Protein AF-0000000075580664 (afdb_homodimer)

Nearest PDB structures (foldseek):
  7vp2-assembly1_B  TM=6.847E-01  e=3.426E-01  Arabidopsis thaliana
  5zkt-assembly1_A  TM=6.941E-01  e=4.932E-01  Oryza sativa Japonica Group
  7vp4-assembly1_B  TM=7.147E-01  e=6.138E-01  Arabidopsis thaliana
  2dam-assembly1_A  TM=5.595E-01  e=7.867E+00  Homo sapiens
  7vp2-assembly1_B  TM=6.854E-01  e=3.426E-01  Arabidopsis thaliana

Secondary structure (DSSP, 8-state):
--EEEEEEE-HHHHHHHHHHHHHHT-SSHHHHHHHHHHHHHHHHHHHHHHHHHHHHHHHHHHHHHHHHHHHHHHHHHHHHHH-/--EEEEEEE-HHHHHHHHHHHHHHT-SSHHHHHHHHHHHHHHHHHHHHHHHHHHHHHHHHHHHHHHHHHHHHHHHHHHHHHH-

Foldseek 3Di:
DDDDDDDDDDPVRVVVLVVLCVVQVPDDSVVSVVVCVVCVVVVVVVVVVVVVVVVVVVVVVVVVVVVVVVVVVVVVVVVVVVD/DDDDDDDDDDPVRVVVLVVLCVVQVPDDSVVSVVVCVVCVVVVVVVVVVVVVVVVVVVVVVVVVVVVVVVVVVVVVVVVVVVD

Sequence (166 aa):
MKKEFTLRLDDAACAELENLKKLSGEKTDAKAIRFAIQNYATLNDRYIETQRQIRTWKDKYAALNKAVDDYLSSFEALKKATDMKKEFTLRLDDAACAELENLKKLSGEKTDAKAIRFAIQNYATLNDRYIETQRQIRTWKDKYAALNKAVDDYLSSFEALKKATD

pLDDT: mean 95.37, std 4.9, range [64.88, 98.81]

Structure (mmCIF, N/CA/C/O backbone):
data_AF-0000000075580664-model_v1
#
loop_
_entity.id
_entity.type
_entity.pdbx_description
1 polymer 'DNA-binding protein'
#
loop_
_atom_site.group_PDB
_atom_site.id
_atom_site.type_symbol
_atom_site.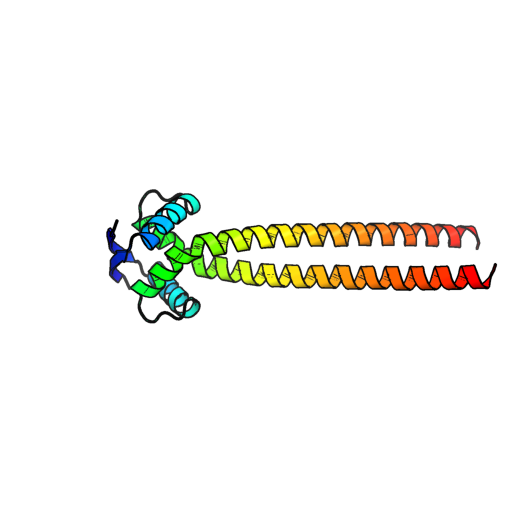label_atom_id
_atom_site.label_alt_id
_atom_site.label_comp_id
_atom_site.label_asym_id
_atom_site.label_entity_id
_atom_site.label_seq_id
_atom_site.pdbx_PDB_ins_code
_atom_site.Cartn_x
_atom_site.Cartn_y
_atom_site.Cartn_z
_atom_site.occupancy
_atom_site.B_iso_or_equiv
_atom_site.auth_seq_id
_atom_site.auth_comp_id
_atom_site.auth_asym_id
_atom_site.auth_atom_id
_atom_site.pdbx_PDB_model_num
ATOM 1 N N . MET A 1 1 ? 5.281 18.75 25.438 1 65.44 1 MET A N 1
ATOM 2 C CA . MET A 1 1 ? 5.477 20.125 24.969 1 65.44 1 MET A CA 1
ATOM 3 C C . MET A 1 1 ? 4.359 20.531 24.016 1 65.44 1 MET A C 1
ATOM 5 O O . MET A 1 1 ? 4.004 19.781 23.109 1 65.44 1 MET A O 1
ATOM 9 N N . LYS A 1 2 ? 3.557 21.484 24.438 1 82.25 2 LYS A N 1
ATOM 10 C CA . LYS A 1 2 ? 2.504 22.078 23.609 1 82.25 2 LYS A CA 1
ATOM 11 C C . LYS A 1 2 ? 3.064 23.156 22.703 1 82.25 2 LYS A C 1
ATOM 13 O O . LYS A 1 2 ? 3.926 23.938 23.125 1 82.25 2 LYS A O 1
ATOM 18 N N . LYS A 1 3 ? 2.889 23 21.359 1 88.5 3 LYS A N 1
ATOM 19 C CA . LYS A 1 3 ? 3.396 23.953 20.359 1 88.5 3 LYS A CA 1
ATOM 20 C C . LYS A 1 3 ? 2.252 24.672 19.656 1 88.5 3 LYS A C 1
ATOM 22 O O . LYS A 1 3 ? 1.204 24.094 19.391 1 88.5 3 LYS A O 1
ATOM 27 N N . GLU A 1 4 ? 2.455 26.016 19.453 1 88.88 4 GLU A N 1
ATOM 28 C CA . GLU A 1 4 ? 1.532 26.844 18.672 1 88.88 4 GLU A CA 1
ATOM 29 C C . GLU A 1 4 ? 2.254 27.562 17.531 1 88.88 4 GLU A C 1
ATOM 31 O O . GLU A 1 4 ? 3.332 28.125 17.734 1 88.88 4 GLU A O 1
ATOM 36 N N . PHE A 1 5 ? 1.736 27.391 16.328 1 84.62 5 PHE A N 1
ATOM 37 C CA . PHE A 1 5 ? 2.393 28.125 15.266 1 84.62 5 PHE A CA 1
ATOM 38 C C . PHE A 1 5 ? 1.407 28.453 14.141 1 84.62 5 PHE A C 1
ATOM 40 O O . PHE A 1 5 ? 0.356 27.812 14.039 1 84.62 5 PHE A O 1
ATOM 47 N N . THR A 1 6 ? 1.778 29.5 13.453 1 87.94 6 THR A N 1
ATOM 48 C CA . THR A 1 6 ? 0.944 30 12.367 1 87.94 6 THR A CA 1
ATOM 49 C C . THR A 1 6 ? 1.336 29.344 11.047 1 87.94 6 THR A C 1
ATOM 51 O O . THR A 1 6 ? 2.52 29.297 10.703 1 87.94 6 THR A O 1
ATOM 54 N N . LEU A 1 7 ? 0.285 28.859 10.359 1 91.81 7 LEU A N 1
ATOM 55 C CA . LEU A 1 7 ? 0.469 28.219 9.062 1 91.81 7 LEU A CA 1
ATOM 56 C C . LEU A 1 7 ? -0.178 29.047 7.949 1 91.81 7 LEU A C 1
ATOM 58 O O . LEU A 1 7 ? -1.289 29.562 8.117 1 91.81 7 LEU A O 1
ATOM 62 N N . ARG A 1 8 ? 0.607 29.266 6.859 1 91.44 8 ARG A N 1
ATOM 63 C CA . ARG A 1 8 ? 0.095 29.906 5.656 1 91.44 8 ARG A CA 1
ATOM 64 C C . ARG A 1 8 ? -0.014 28.922 4.5 1 91.44 8 ARG A C 1
ATOM 66 O O . ARG A 1 8 ? 0.958 28.25 4.164 1 91.44 8 ARG A O 1
ATOM 73 N N . LEU A 1 9 ? -1.167 28.844 3.953 1 94.19 9 LEU A N 1
ATOM 74 C CA . LEU A 1 9 ? -1.435 27.906 2.869 1 94.19 9 LEU A CA 1
ATOM 75 C C . LEU A 1 9 ? -1.78 28.656 1.582 1 94.19 9 LEU A C 1
ATOM 77 O O . LEU A 1 9 ? -2.549 29.625 1.604 1 94.19 9 LEU A O 1
ATOM 81 N N . ASP A 1 10 ? -1.127 28.203 0.521 1 92.94 10 ASP A N 1
ATOM 82 C CA . ASP A 1 10 ? -1.502 28.75 -0.784 1 92.94 10 ASP A CA 1
ATOM 83 C C . ASP A 1 10 ? -2.705 28 -1.359 1 92.94 10 ASP A C 1
ATOM 85 O O . ASP A 1 10 ? -3.27 27.125 -0.704 1 92.94 10 ASP A O 1
ATOM 89 N N . ASP A 1 11 ? -3.119 28.422 -2.498 1 93.12 11 ASP A N 1
ATOM 90 C CA . ASP A 1 11 ? -4.336 27.891 -3.105 1 93.12 11 ASP A CA 1
ATOM 91 C C . ASP A 1 11 ? -4.238 26.375 -3.297 1 93.12 11 ASP A C 1
ATOM 93 O O . ASP A 1 11 ? -5.203 25.656 -3.045 1 93.12 11 ASP A O 1
ATOM 97 N N . ALA A 1 12 ? -3.141 25.969 -3.775 1 91.81 12 ALA A N 1
ATOM 98 C CA . ALA A 1 12 ? -2.949 24.547 -4.031 1 91.81 12 ALA A CA 1
ATOM 99 C C . ALA A 1 12 ? -3.039 23.75 -2.736 1 91.81 12 ALA A C 1
ATOM 101 O O . ALA A 1 12 ? -3.705 22.703 -2.689 1 91.81 12 ALA A O 1
ATOM 102 N N . ALA A 1 13 ? -2.402 24.219 -1.732 1 94.62 13 ALA A N 1
ATOM 103 C CA . ALA A 1 13 ? -2.438 23.547 -0.438 1 94.62 13 ALA A CA 1
ATOM 104 C C . ALA A 1 13 ? -3.844 23.562 0.152 1 94.62 13 ALA A C 1
ATOM 106 O O . ALA A 1 13 ? -4.266 22.594 0.8 1 94.62 13 ALA A O 1
ATOM 107 N N . CYS A 1 14 ? -4.539 24.609 -0.084 1 95.19 14 CYS A N 1
ATOM 108 C CA . CYS A 1 14 ? -5.91 24.703 0.406 1 95.19 14 CYS A CA 1
ATOM 109 C C . CYS A 1 14 ? -6.805 23.672 -0.26 1 95.19 14 CYS A C 1
ATOM 111 O O . CYS A 1 14 ? -7.668 23.078 0.393 1 95.19 14 CYS A O 1
ATOM 113 N N . ALA A 1 15 ? -6.605 23.578 -1.481 1 95.62 15 ALA A N 1
ATOM 114 C CA . ALA A 1 15 ? -7.371 22.562 -2.195 1 95.62 15 ALA A CA 1
ATOM 115 C C . ALA A 1 15 ? -7.09 21.172 -1.634 1 95.62 15 ALA A C 1
ATOM 117 O O . ALA A 1 15 ? -8.008 20.375 -1.438 1 95.62 15 ALA A O 1
ATOM 118 N N . GLU A 1 16 ? -5.871 20.844 -1.342 1 96.81 16 GLU A N 1
ATOM 119 C CA . GLU A 1 16 ? -5.484 19.547 -0.772 1 96.81 16 GLU A CA 1
ATOM 120 C C . GLU A 1 16 ? -6.047 19.375 0.636 1 96.81 16 GLU A C 1
A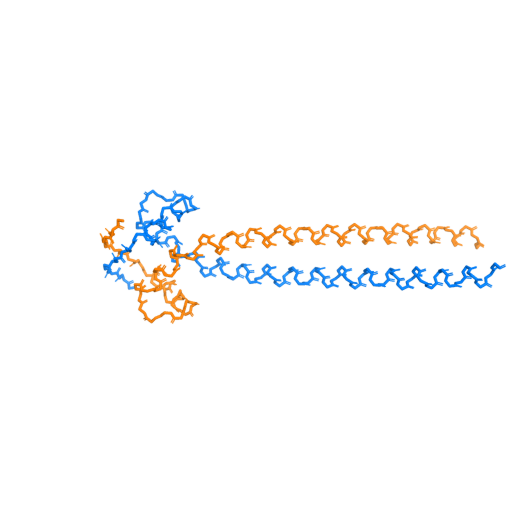TOM 122 O O . GLU A 1 16 ? -6.379 18.266 1.044 1 96.81 16 GLU A O 1
ATOM 127 N N . LEU A 1 17 ? -6.113 20.484 1.322 1 96.81 17 LEU A N 1
ATOM 128 C CA . LEU A 1 17 ? -6.68 20.438 2.668 1 96.81 17 LEU A CA 1
ATOM 129 C C . LEU A 1 17 ? -8.156 20.062 2.629 1 96.81 17 LEU A C 1
ATOM 131 O O . LEU A 1 17 ? -8.633 19.344 3.51 1 96.81 17 LEU A O 1
ATOM 135 N N . GLU A 1 18 ? -8.852 20.5 1.646 1 96.44 18 GLU A N 1
ATOM 136 C CA . GLU A 1 18 ? -10.242 20.094 1.485 1 96.44 18 GLU A CA 1
ATOM 137 C C . GLU A 1 18 ? -10.359 18.594 1.229 1 96.44 18 GLU A C 1
ATOM 139 O O . GLU A 1 18 ? -11.25 17.922 1.761 1 96.44 18 GLU A O 1
ATOM 144 N N . ASN A 1 19 ? -9.445 18.094 0.488 1 96.62 19 ASN A N 1
ATOM 145 C CA . ASN A 1 19 ? -9.398 16.656 0.272 1 96.62 19 ASN A CA 1
ATOM 146 C C . ASN A 1 19 ? -9.078 15.906 1.563 1 96.62 19 ASN A C 1
ATOM 148 O O . ASN A 1 19 ? -9.656 14.852 1.831 1 96.62 19 ASN A O 1
ATOM 152 N N . LEU A 1 20 ? -8.156 16.406 2.277 1 97.56 20 LEU A N 1
ATOM 153 C CA . LEU A 1 20 ? -7.77 15.82 3.551 1 97.56 20 LEU A CA 1
ATOM 154 C C . LEU A 1 20 ? -8.953 15.766 4.512 1 97.56 20 LEU A C 1
ATOM 156 O O . LEU A 1 20 ? -9.125 14.789 5.242 1 97.56 20 LEU A O 1
ATOM 160 N N . LYS A 1 21 ? -9.742 16.812 4.488 1 97.44 21 LYS A N 1
ATOM 161 C CA . LYS A 1 21 ? -10.938 16.828 5.328 1 97.44 21 LYS A CA 1
ATOM 162 C C . LYS A 1 21 ? -11.898 15.703 4.941 1 97.44 21 LYS A C 1
ATOM 164 O O . LYS A 1 21 ? -12.438 15.008 5.805 1 97.44 21 LYS A O 1
ATOM 169 N N . LYS A 1 22 ? -12.086 15.508 3.73 1 96.94 22 LYS A N 1
ATOM 170 C CA . LYS A 1 22 ? -12.953 14.43 3.246 1 96.94 22 LYS A CA 1
ATOM 171 C C . LYS A 1 22 ? -12.422 13.062 3.668 1 96.94 22 LYS A C 1
ATOM 173 O O . LYS A 1 22 ? -13.18 12.219 4.137 1 96.94 22 LYS A O 1
ATOM 178 N N . LEU A 1 23 ? -11.117 12.898 3.574 1 96.44 23 LEU A N 1
ATOM 179 C CA . LEU A 1 23 ? -10.477 11.617 3.859 1 96.44 23 LEU A CA 1
ATOM 180 C C . LEU A 1 23 ? -10.5 11.328 5.355 1 96.44 23 LEU A C 1
ATOM 182 O O . LEU A 1 23 ? -10.688 10.172 5.762 1 96.44 23 LEU A O 1
ATOM 186 N N . SER A 1 24 ? -10.258 12.344 6.062 1 97.19 24 SER A N 1
ATOM 187 C CA . SER A 1 24 ? -10.141 12.164 7.504 1 97.19 24 SER A CA 1
ATOM 188 C C . SER A 1 24 ? -11.508 12.164 8.18 1 97.19 24 SER A C 1
ATOM 190 O O . SER A 1 24 ? -11.648 11.734 9.32 1 97.19 24 SER A O 1
ATOM 192 N N . GLY A 1 25 ? -12.555 12.789 7.543 1 97.38 25 GLY A N 1
ATOM 193 C CA . GLY A 1 25 ? -13.867 12.953 8.133 1 97.38 25 GLY A CA 1
ATOM 194 C C . GLY A 1 25 ? -13.953 14.117 9.102 1 97.38 25 GLY A C 1
ATOM 195 O O . GLY A 1 25 ? -14.938 14.266 9.82 1 97.38 25 GLY A O 1
ATOM 196 N N . GLU A 1 26 ? -12.898 14.883 9.156 1 97.12 26 GLU A N 1
ATOM 197 C CA . GLU A 1 26 ? -12.852 16.031 10.062 1 97.12 26 GLU A CA 1
ATOM 198 C C . GLU A 1 26 ? -13.562 17.234 9.461 1 97.12 26 GLU A C 1
ATOM 200 O O . GLU A 1 26 ? -13.453 17.5 8.258 1 97.12 26 GLU A O 1
ATOM 205 N N . LYS A 1 27 ? -14.094 18.062 10.289 1 95.56 27 LYS A N 1
ATOM 206 C CA . LYS A 1 27 ? -14.914 19.188 9.844 1 95.56 27 LYS A CA 1
ATOM 207 C C . LYS A 1 27 ? -14.094 20.469 9.789 1 95.56 27 LYS A C 1
ATOM 209 O O . LYS A 1 27 ? -14.422 21.391 9.039 1 95.56 27 LYS A O 1
ATOM 214 N N . THR A 1 28 ? -13.07 20.547 10.648 1 94.62 28 THR A N 1
ATOM 215 C CA . THR A 1 28 ? -12.281 21.766 10.68 1 94.62 28 THR A CA 1
ATOM 216 C C . THR A 1 28 ? -10.898 21.531 10.086 1 94.62 28 THR A C 1
ATOM 218 O O . THR A 1 28 ? -10.391 20.406 10.094 1 94.62 28 THR A O 1
ATOM 221 N N . ASP A 1 29 ? -10.312 22.594 9.625 1 93.62 29 ASP A N 1
ATOM 222 C CA . ASP A 1 29 ? -8.977 22.531 9.055 1 93.62 29 ASP A CA 1
ATOM 223 C C . ASP A 1 29 ? -7.961 22.031 10.07 1 93.62 29 ASP A C 1
ATOM 225 O O . ASP A 1 29 ? -7.148 21.156 9.773 1 93.62 29 ASP A O 1
ATOM 229 N N . ALA A 1 30 ? -8.016 22.578 11.242 1 93.12 30 ALA A N 1
ATOM 230 C CA . ALA A 1 30 ? -7.066 22.234 12.297 1 93.12 30 ALA A CA 1
ATOM 231 C C . ALA A 1 30 ? -7.129 20.75 12.617 1 93.12 30 ALA A C 1
ATOM 233 O O . ALA A 1 30 ? -6.094 20.094 12.766 1 93.12 30 ALA A O 1
ATOM 234 N N . LYS A 1 31 ? -8.312 20.234 12.695 1 94.94 31 LYS A N 1
ATOM 235 C CA . LYS A 1 31 ? -8.469 18.812 13.008 1 94.94 31 LYS A CA 1
ATOM 236 C C . LYS A 1 31 ? -7.977 17.938 11.859 1 94.94 31 LYS A C 1
ATOM 238 O O . LYS A 1 31 ? -7.383 16.891 12.086 1 94.94 31 LYS A O 1
ATOM 243 N N . ALA A 1 32 ? -8.234 18.344 10.648 1 96.38 32 ALA A N 1
ATOM 244 C CA . ALA A 1 32 ? -7.766 17.609 9.477 1 96.38 32 ALA A CA 1
ATOM 245 C C . ALA A 1 32 ? -6.242 17.578 9.414 1 96.38 32 ALA A C 1
ATOM 247 O O . ALA A 1 32 ? -5.641 16.547 9.117 1 96.38 32 ALA A O 1
ATOM 248 N N . ILE A 1 33 ? -5.652 18.703 9.688 1 96.19 33 ILE A N 1
ATOM 249 C CA . ILE A 1 33 ? -4.195 18.797 9.664 1 96.19 33 ILE A CA 1
ATOM 250 C C . ILE A 1 33 ? -3.605 17.922 10.766 1 96.19 33 ILE A C 1
ATOM 252 O O . ILE A 1 33 ? -2.643 17.188 10.539 1 96.19 33 ILE A O 1
ATOM 256 N N . ARG A 1 34 ? -4.164 17.938 11.94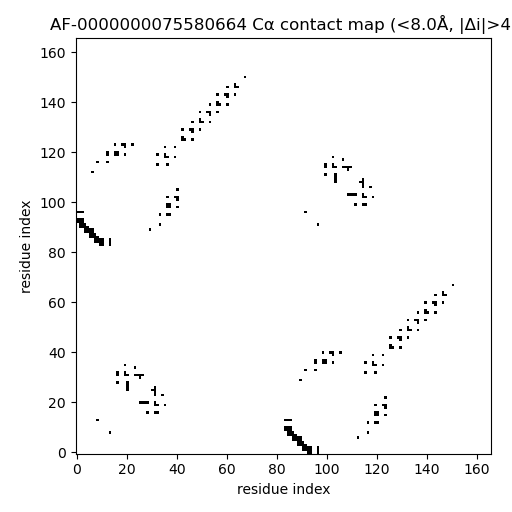5 1 95 34 ARG A N 1
ATOM 257 C CA . ARG A 1 34 ? -3.713 17.078 13.039 1 95 34 ARG A CA 1
ATOM 258 C C . ARG A 1 34 ? -3.828 15.609 12.664 1 95 34 ARG A C 1
ATOM 260 O O . ARG A 1 34 ? -2.967 14.797 13.016 1 95 34 ARG A O 1
ATOM 267 N N . PHE A 1 35 ? -4.883 15.289 12.008 1 96.75 35 PHE A N 1
ATOM 268 C CA . PHE A 1 35 ? -5.062 13.938 11.508 1 96.75 35 PHE A CA 1
ATOM 269 C C . PHE A 1 35 ? -3.889 13.523 10.625 1 96.75 35 PHE A C 1
ATOM 271 O O . PHE A 1 35 ? -3.322 12.445 10.797 1 96.75 35 PHE A O 1
ATOM 278 N N . ALA A 1 36 ? -3.559 14.352 9.672 1 97.31 36 ALA A N 1
ATOM 279 C CA . ALA A 1 36 ? -2.463 14.039 8.758 1 97.31 36 ALA A CA 1
ATOM 280 C C . ALA A 1 36 ? -1.146 13.883 9.508 1 97.31 36 ALA A C 1
ATOM 282 O O . ALA A 1 36 ? -0.381 12.953 9.25 1 97.31 36 ALA A O 1
ATOM 283 N N . ILE A 1 37 ? -0.886 14.781 10.398 1 96.88 37 ILE A N 1
ATOM 284 C CA . ILE A 1 37 ? 0.339 14.734 11.188 1 96.88 37 ILE A CA 1
ATOM 285 C C . ILE A 1 37 ? 0.407 13.414 11.953 1 96.88 37 ILE A C 1
ATOM 287 O O . ILE A 1 37 ? 1.446 12.75 11.969 1 96.88 37 ILE A O 1
ATOM 291 N N . GLN A 1 38 ? -0.671 12.969 12.477 1 96.25 38 GLN A N 1
ATOM 292 C CA . GLN A 1 38 ? -0.719 11.82 13.375 1 96.25 38 GLN A CA 1
ATOM 293 C C . GLN A 1 38 ? -0.716 10.508 12.594 1 96.25 38 GLN A C 1
ATOM 295 O O . GLN A 1 38 ? -0.312 9.469 13.117 1 96.25 38 GLN A O 1
ATOM 300 N N . ASN A 1 39 ? -1.094 10.586 11.367 1 97.25 39 ASN A N 1
ATOM 301 C CA . ASN A 1 39 ? -1.358 9.328 10.68 1 97.25 39 ASN A CA 1
ATOM 302 C C . ASN A 1 39 ? -0.418 9.133 9.492 1 97.25 39 ASN A C 1
ATOM 304 O O . ASN A 1 39 ? -0.324 8.031 8.945 1 97.25 39 ASN A O 1
ATOM 308 N N . TYR A 1 40 ? 0.261 10.141 9.07 1 98.06 40 TYR A N 1
ATOM 309 C CA . TYR A 1 40 ? 1.05 10.062 7.844 1 98.06 40 TYR A CA 1
ATOM 310 C C . TYR A 1 40 ? 2.109 8.969 7.949 1 98.06 40 TYR A C 1
ATOM 312 O O . TYR A 1 40 ? 2.254 8.148 7.039 1 98.06 40 TYR A O 1
ATOM 320 N N . ALA A 1 41 ? 2.857 8.977 9.008 1 97.12 41 ALA A N 1
ATOM 321 C CA . ALA A 1 41 ? 3.943 8.016 9.172 1 97.12 41 ALA A CA 1
ATOM 322 C C . ALA A 1 41 ? 3.42 6.582 9.125 1 97.12 41 ALA A C 1
ATOM 324 O O . ALA A 1 41 ? 3.988 5.73 8.438 1 97.12 41 ALA A O 1
ATOM 325 N N . THR A 1 42 ? 2.395 6.336 9.852 1 97.44 42 THR A N 1
ATOM 326 C CA . THR A 1 42 ? 1.798 5.004 9.883 1 97.44 42 THR A CA 1
ATOM 327 C C . THR A 1 42 ? 1.318 4.602 8.492 1 97.44 42 THR A C 1
ATOM 329 O O . THR A 1 42 ? 1.548 3.471 8.055 1 97.44 42 THR A O 1
ATOM 332 N N . LEU A 1 43 ? 0.641 5.477 7.828 1 98.25 43 LEU A N 1
ATOM 333 C CA . LEU A 1 43 ? 0.191 5.207 6.465 1 98.25 43 LEU A CA 1
ATOM 334 C C . LEU A 1 43 ? 1.373 4.895 5.555 1 98.25 43 LEU A C 1
ATOM 336 O O . LEU A 1 43 ? 1.303 3.979 4.73 1 98.25 43 LEU A O 1
ATOM 340 N N . ASN A 1 44 ? 2.398 5.68 5.691 1 98.06 44 ASN A N 1
ATOM 341 C CA . ASN A 1 44 ? 3.611 5.453 4.914 1 98.06 44 ASN A CA 1
ATOM 342 C C . ASN A 1 44 ? 4.203 4.074 5.188 1 98.06 44 ASN A C 1
ATOM 344 O O . ASN A 1 44 ? 4.586 3.359 4.258 1 98.06 44 ASN A O 1
ATOM 348 N N . ASP A 1 45 ? 4.309 3.637 6.383 1 98 45 ASP A N 1
ATOM 349 C CA . ASP A 1 45 ? 4.828 2.328 6.762 1 98 45 ASP A CA 1
ATOM 350 C C . ASP A 1 45 ? 3.973 1.206 6.176 1 98 45 ASP A C 1
ATOM 352 O O . ASP A 1 45 ? 4.5 0.225 5.648 1 98 45 ASP A O 1
ATOM 356 N N . ARG A 1 46 ? 2.67 1.406 6.305 1 98.5 46 ARG A N 1
ATOM 357 C CA . ARG A 1 46 ? 1.752 0.421 5.742 1 98.5 46 ARG A CA 1
ATOM 358 C C . ARG A 1 46 ? 1.924 0.314 4.23 1 98.5 46 ARG A C 1
ATOM 360 O O . ARG A 1 46 ? 1.903 -0.786 3.674 1 98.5 46 ARG A O 1
ATOM 367 N N . TYR A 1 47 ? 2.076 1.433 3.676 1 98.62 47 TYR A N 1
ATOM 368 C CA . TYR A 1 47 ? 2.291 1.47 2.234 1 98.62 47 TYR A CA 1
ATOM 369 C C . TYR A 1 47 ? 3.555 0.708 1.852 1 98.62 47 TYR A C 1
ATOM 371 O O . TYR A 1 47 ? 3.533 -0.127 0.944 1 98.62 47 TYR A O 1
ATOM 379 N N . ILE A 1 48 ? 4.621 0.96 2.494 1 98.38 48 ILE A N 1
ATOM 380 C CA . ILE A 1 48 ? 5.891 0.285 2.24 1 98.38 48 ILE A CA 1
ATOM 381 C C . ILE A 1 48 ? 5.719 -1.221 2.434 1 98.38 48 ILE A C 1
ATOM 383 O O . ILE A 1 48 ? 6.188 -2.014 1.615 1 98.38 48 ILE A O 1
ATOM 387 N N . GLU A 1 49 ? 5.043 -1.619 3.451 1 98.5 49 GLU A N 1
ATOM 388 C CA . GLU A 1 49 ? 4.801 -3.033 3.721 1 98.5 49 GLU A CA 1
ATOM 389 C C . GLU A 1 49 ? 3.982 -3.674 2.602 1 98.5 49 GLU A C 1
ATOM 391 O O . GLU A 1 49 ? 4.25 -4.809 2.203 1 98.5 49 GLU A O 1
ATOM 396 N N . THR A 1 50 ? 3.004 -2.906 2.156 1 98.69 50 THR A N 1
ATOM 397 C CA . THR A 1 50 ? 2.184 -3.445 1.077 1 98.69 50 THR A CA 1
ATOM 398 C C . THR A 1 50 ? 3.008 -3.615 -0.196 1 98.69 50 THR A C 1
ATOM 400 O O . THR A 1 50 ? 2.812 -4.57 -0.947 1 98.69 50 THR A O 1
ATOM 403 N N . GLN A 1 51 ? 3.879 -2.734 -0.449 1 98.62 51 GLN A N 1
ATOM 404 C CA . GLN A 1 51 ? 4.773 -2.879 -1.593 1 98.62 51 GLN A CA 1
ATOM 405 C C . GLN A 1 51 ? 5.605 -4.156 -1.485 1 98.62 51 GLN A C 1
ATOM 407 O O . GLN A 1 51 ? 5.797 -4.859 -2.477 1 98.62 51 GLN A O 1
ATOM 412 N N . ARG A 1 52 ? 6.098 -4.43 -0.36 1 98.56 52 ARG A N 1
ATOM 413 C CA . ARG A 1 52 ? 6.867 -5.645 -0.119 1 98.56 52 ARG A CA 1
ATOM 414 C C . ARG A 1 52 ? 6.02 -6.887 -0.373 1 98.56 52 ARG A C 1
ATOM 416 O O . ARG A 1 52 ? 6.492 -7.855 -0.972 1 98.56 52 ARG A O 1
ATOM 423 N N . GLN A 1 53 ? 4.836 -6.844 0.078 1 98.69 53 GLN A N 1
ATOM 424 C CA . GLN A 1 53 ? 3.92 -7.965 -0.117 1 98.69 53 GLN A CA 1
ATOM 425 C C . GLN A 1 53 ? 3.646 -8.203 -1.6 1 98.69 53 GLN A C 1
ATOM 427 O O . GLN A 1 53 ? 3.602 -9.344 -2.055 1 98.69 53 GLN A O 1
ATOM 432 N N . ILE A 1 54 ? 3.391 -7.141 -2.334 1 98.81 54 ILE A N 1
ATOM 433 C CA . ILE A 1 54 ? 3.174 -7.27 -3.77 1 98.81 54 ILE A CA 1
ATOM 434 C C . ILE A 1 54 ? 4.348 -8.008 -4.406 1 98.81 54 ILE A C 1
ATOM 436 O O . ILE A 1 54 ? 4.156 -8.961 -5.168 1 98.81 54 ILE A O 1
ATOM 440 N N . ARG A 1 55 ? 5.531 -7.551 -4.066 1 98.56 55 ARG A N 1
ATOM 441 C CA . ARG A 1 55 ? 6.723 -8.188 -4.609 1 98.56 55 ARG A CA 1
ATOM 442 C C . ARG A 1 55 ? 6.77 -9.672 -4.246 1 98.56 55 ARG A C 1
ATOM 444 O O . ARG A 1 55 ? 7.055 -10.516 -5.094 1 98.56 55 ARG A O 1
ATOM 451 N N . THR A 1 56 ? 6.496 -9.984 -3.029 1 98.75 56 THR A N 1
ATOM 452 C CA . THR A 1 56 ? 6.527 -11.359 -2.541 1 98.75 56 THR A CA 1
ATOM 453 C C . THR A 1 56 ? 5.555 -12.234 -3.328 1 98.75 56 THR A C 1
ATOM 455 O O . THR A 1 56 ? 5.926 -13.312 -3.803 1 98.75 56 THR A O 1
ATOM 458 N N . TRP A 1 57 ? 4.406 -11.781 -3.516 1 98.69 57 TRP A N 1
ATOM 459 C CA . TRP A 1 57 ? 3.393 -12.594 -4.18 1 98.69 57 TRP A CA 1
ATOM 460 C C . TRP A 1 57 ? 3.684 -12.719 -5.672 1 98.69 57 TRP A C 1
ATOM 462 O O . TRP A 1 57 ? 3.449 -13.766 -6.273 1 98.69 57 TRP A O 1
ATOM 472 N N . LYS A 1 58 ? 4.109 -11.641 -6.234 1 98.62 58 LYS A N 1
ATOM 473 C CA . LYS A 1 58 ? 4.547 -11.703 -7.625 1 98.62 58 LYS A CA 1
ATOM 474 C C . LYS A 1 58 ? 5.633 -12.758 -7.812 1 98.62 58 LYS A C 1
ATOM 476 O O . LYS A 1 58 ? 5.594 -13.531 -8.773 1 98.62 58 LYS A O 1
ATOM 481 N N . ASP A 1 59 ? 6.582 -12.82 -6.953 1 98.69 59 ASP A N 1
ATOM 482 C CA . ASP A 1 59 ? 7.68 -13.781 -7.02 1 98.69 59 ASP A CA 1
ATOM 483 C C . ASP A 1 59 ? 7.176 -15.211 -6.855 1 98.69 59 ASP A C 1
ATOM 485 O O . ASP A 1 59 ? 7.613 -16.109 -7.566 1 98.69 59 ASP A O 1
ATOM 489 N N . LYS A 1 60 ? 6.328 -15.344 -5.891 1 98.62 60 LYS A N 1
ATOM 490 C CA . LYS A 1 60 ? 5.75 -16.672 -5.664 1 98.62 60 LYS A CA 1
ATOM 491 C C . LYS A 1 60 ? 4.996 -17.156 -6.898 1 98.62 60 LYS A C 1
ATOM 493 O O . LYS A 1 60 ? 5.152 -18.312 -7.312 1 98.62 60 LYS A O 1
ATOM 498 N N . TYR A 1 61 ? 4.18 -16.328 -7.465 1 98.69 61 TYR A N 1
ATOM 499 C CA . TYR A 1 61 ? 3.422 -16.672 -8.664 1 98.69 61 TYR A CA 1
ATOM 500 C C . TYR A 1 61 ? 4.355 -17 -9.82 1 98.69 61 TYR A C 1
ATOM 502 O O . TYR A 1 61 ? 4.148 -17.984 -10.531 1 98.69 61 TYR A O 1
ATOM 510 N N . ALA A 1 62 ? 5.301 -16.188 -10.023 1 98.62 62 ALA A N 1
ATOM 511 C CA . ALA A 1 62 ? 6.254 -16.375 -11.117 1 98.62 62 ALA A CA 1
ATOM 512 C C . ALA A 1 62 ? 7 -17.703 -10.969 1 98.62 62 ALA A C 1
ATOM 514 O O . ALA A 1 62 ? 7.207 -18.406 -11.953 1 98.62 62 ALA A O 1
ATOM 515 N N . ALA A 1 63 ? 7.426 -17.953 -9.773 1 98.75 63 ALA A N 1
ATOM 516 C CA . ALA A 1 63 ? 8.148 -19.203 -9.508 1 98.75 63 ALA A CA 1
ATOM 517 C C . ALA A 1 63 ? 7.273 -20.422 -9.812 1 98.75 63 ALA A C 1
ATOM 519 O O . ALA A 1 63 ? 7.715 -21.359 -10.469 1 98.75 63 ALA A O 1
ATOM 520 N N . LEU A 1 64 ? 6.066 -20.359 -9.375 1 98.56 64 LEU A N 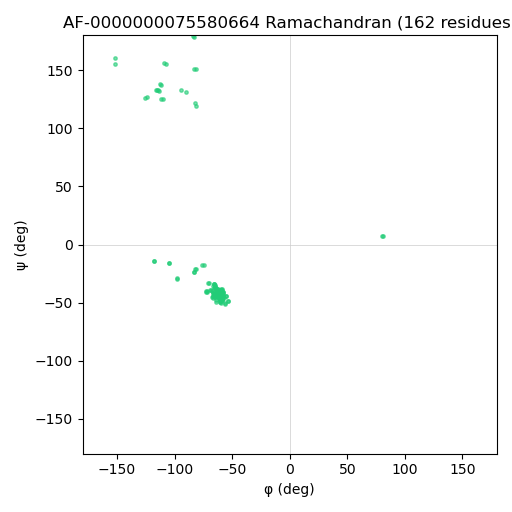1
ATOM 521 C CA . LEU A 1 64 ? 5.145 -21.453 -9.625 1 98.56 64 LEU A CA 1
ATOM 522 C C . LEU A 1 64 ? 4.828 -21.578 -11.109 1 98.56 64 LEU A C 1
ATOM 524 O O . LEU A 1 64 ? 4.789 -22.688 -11.656 1 98.56 64 LEU A O 1
ATOM 528 N N . ASN A 1 65 ? 4.574 -20.516 -11.75 1 98.56 65 ASN A N 1
ATOM 529 C CA . ASN A 1 65 ? 4.277 -20.484 -13.172 1 98.56 65 ASN A CA 1
ATOM 530 C C . ASN A 1 65 ? 5.426 -21.062 -14 1 98.56 65 ASN A C 1
ATOM 532 O O . ASN A 1 65 ? 5.195 -21.797 -14.953 1 98.56 65 ASN A O 1
ATOM 536 N N . LYS A 1 66 ? 6.59 -20.703 -13.602 1 98.75 66 LYS A N 1
ATOM 537 C CA . LYS A 1 66 ? 7.766 -21.234 -14.281 1 98.75 66 LYS A CA 1
ATOM 538 C C . LYS A 1 66 ? 7.867 -22.75 -14.102 1 98.75 66 LYS A C 1
ATOM 540 O O . LYS A 1 66 ? 8.195 -23.469 -15.047 1 98.75 66 LYS A O 1
ATOM 545 N N . ALA A 1 67 ? 7.641 -23.141 -12.906 1 98.25 67 ALA A N 1
ATOM 546 C CA . ALA A 1 67 ? 7.668 -24.578 -12.633 1 98.25 67 ALA A CA 1
ATOM 547 C C . ALA A 1 67 ? 6.629 -25.312 -13.477 1 98.25 67 ALA A C 1
ATOM 549 O O . ALA A 1 67 ? 6.906 -26.391 -14.016 1 98.25 67 ALA A O 1
ATOM 550 N N . VAL A 1 68 ? 5.508 -24.766 -13.656 1 98.44 68 VAL A N 1
ATOM 551 C CA . VAL A 1 68 ? 4.438 -25.344 -14.469 1 98.44 68 VAL A CA 1
ATOM 552 C C . VAL A 1 68 ? 4.859 -25.359 -15.938 1 98.44 68 VAL A C 1
ATOM 554 O O . VAL A 1 68 ? 4.711 -26.391 -16.609 1 98.44 68 VAL A O 1
ATOM 557 N N . ASP A 1 69 ? 5.391 -24.312 -16.359 1 98.25 69 ASP A N 1
ATOM 558 C CA . ASP A 1 69 ? 5.855 -24.219 -17.734 1 98.25 69 ASP A CA 1
ATOM 559 C C . ASP A 1 69 ? 6.922 -25.281 -18.031 1 98.25 69 ASP A C 1
ATOM 561 O O . ASP A 1 69 ? 6.891 -25.922 -19.078 1 98.25 69 ASP A O 1
ATOM 565 N N . ASP A 1 70 ? 7.867 -25.375 -17.125 1 98.12 70 ASP A N 1
ATOM 566 C CA . ASP A 1 70 ? 8.922 -26.375 -17.266 1 98.12 70 ASP A CA 1
ATOM 567 C C . ASP A 1 70 ? 8.344 -27.781 -17.344 1 98.12 70 ASP A C 1
ATOM 569 O O . ASP A 1 70 ? 8.773 -28.594 -18.172 1 98.12 70 ASP A O 1
ATOM 573 N N . TYR A 1 71 ? 7.41 -28.047 -16.562 1 96.75 71 TYR A N 1
ATOM 574 C CA . TYR A 1 71 ? 6.746 -29.344 -16.547 1 96.75 71 TYR A CA 1
ATOM 575 C C . TYR A 1 71 ? 6.031 -29.594 -17.875 1 96.75 71 TYR A C 1
ATOM 577 O O . TYR A 1 71 ? 6.188 -30.672 -18.469 1 96.75 71 TYR A O 1
ATOM 585 N N . LEU A 1 72 ? 5.277 -28.625 -18.297 1 96.06 72 LEU A N 1
ATOM 586 C CA . LEU A 1 72 ? 4.512 -28.766 -19.531 1 96.06 72 LEU A CA 1
ATOM 587 C C . LEU A 1 72 ? 5.438 -28.922 -20.734 1 96.06 72 LEU A C 1
ATOM 589 O O . LEU A 1 72 ? 5.152 -29.703 -21.641 1 96.06 72 LEU A O 1
ATOM 593 N N . SER A 1 73 ? 6.504 -28.234 -20.734 1 97.75 73 SER A N 1
ATOM 594 C CA . SER A 1 73 ? 7.492 -28.344 -21.797 1 97.75 73 SER A CA 1
ATOM 595 C C . SER A 1 73 ? 8.109 -29.734 -21.844 1 97.75 73 SER A C 1
ATOM 597 O O . SER A 1 73 ? 8.297 -30.297 -22.922 1 97.75 73 SER A O 1
ATOM 599 N N . SER A 1 74 ? 8.438 -30.234 -20.719 1 96.19 74 SER A N 1
ATOM 600 C CA . SER A 1 74 ? 8.984 -31.578 -20.625 1 96.19 74 SER A CA 1
ATOM 601 C C . SER A 1 74 ? 7.977 -32.625 -21.094 1 96.19 74 SER A C 1
ATOM 603 O O . SER A 1 74 ? 8.344 -33.594 -21.797 1 96.19 74 SER A O 1
ATOM 605 N N . PHE A 1 75 ? 6.738 -32.406 -20.766 1 91.94 75 PHE A N 1
ATOM 606 C CA . PHE A 1 75 ? 5.672 -33.312 -21.172 1 91.94 75 PHE A CA 1
ATOM 607 C C . PHE A 1 75 ? 5.484 -33.281 -22.688 1 91.94 75 PHE A C 1
ATOM 609 O O . PHE A 1 75 ? 5.344 -34.312 -23.312 1 91.94 75 PHE A O 1
ATOM 616 N N . GLU A 1 76 ? 5.539 -32.156 -23.25 1 95.31 76 GLU A N 1
ATOM 617 C CA . GLU A 1 76 ? 5.422 -32 -24.703 1 95.31 76 GLU A CA 1
ATOM 618 C C . GLU A 1 76 ? 6.582 -32.688 -25.422 1 95.31 76 GLU A C 1
ATOM 620 O O . GLU A 1 76 ? 6.387 -33.312 -26.453 1 95.31 76 GLU A O 1
ATOM 625 N N . ALA A 1 77 ? 7.73 -32.5 -24.875 1 95.62 77 ALA A N 1
ATOM 626 C CA . ALA A 1 77 ? 8.906 -33.125 -25.453 1 95.62 77 ALA A CA 1
ATOM 627 C C . ALA A 1 77 ? 8.773 -34.656 -25.406 1 95.62 77 ALA A C 1
ATOM 629 O O . ALA A 1 77 ? 9.133 -35.344 -26.359 1 95.62 77 ALA A O 1
ATOM 630 N N . LEU A 1 78 ? 8.281 -35.25 -24.406 1 91.88 78 LEU A N 1
ATOM 631 C CA . LEU A 1 78 ? 8.062 -36.688 -24.266 1 91.88 78 LEU A CA 1
ATOM 632 C C . LEU A 1 78 ? 7.039 -37.188 -25.281 1 91.88 78 LEU A C 1
ATOM 634 O O . LEU A 1 78 ? 7.25 -38.219 -25.922 1 91.88 78 LEU A O 1
ATOM 638 N N . LYS A 1 79 ? 6.008 -36.469 -25.516 1 93.56 79 LYS A N 1
ATOM 639 C CA . LYS A 1 79 ? 4.957 -36.844 -26.469 1 93.56 79 LYS A CA 1
ATOM 640 C C . LYS A 1 79 ? 5.504 -36.875 -27.891 1 93.56 79 LYS A C 1
ATOM 642 O O . LYS A 1 79 ? 5.199 -37.812 -28.641 1 93.56 79 LYS A O 1
ATOM 647 N N . LYS A 1 80 ? 6.301 -36.031 -28.141 1 95.5 80 LYS A N 1
ATOM 648 C CA . LYS A 1 80 ? 6.895 -35.969 -29.469 1 95.5 80 LYS A CA 1
ATOM 649 C C . LYS A 1 80 ? 7.852 -37.125 -29.719 1 95.5 80 LYS A C 1
ATOM 651 O O . LYS A 1 80 ? 7.969 -37.625 -30.844 1 95.5 80 LYS A O 1
ATOM 656 N N . ALA A 1 81 ? 8.406 -37.438 -28.688 1 94.56 81 ALA A N 1
ATOM 657 C CA . ALA A 1 81 ? 9.391 -38.531 -28.797 1 94.56 81 ALA A CA 1
ATOM 658 C C . ALA A 1 81 ? 8.711 -39.875 -28.922 1 94.56 81 ALA A C 1
ATOM 660 O O . ALA A 1 81 ? 9.328 -40.844 -29.359 1 94.56 81 ALA A O 1
ATOM 661 N N . THR A 1 82 ? 7.512 -40.062 -28.609 1 91.62 82 THR A N 1
ATOM 662 C CA . THR A 1 82 ? 6.801 -41.344 -28.641 1 91.62 82 THR A CA 1
ATOM 663 C C . THR A 1 82 ? 5.852 -41.406 -29.828 1 91.62 82 THR A C 1
ATOM 665 O O . THR A 1 82 ? 5.238 -42.438 -30.078 1 91.62 82 THR A O 1
ATOM 668 N N . ASP A 1 83 ? 5.492 -40.438 -30.484 1 80.94 83 ASP A N 1
ATOM 669 C CA . ASP A 1 83 ? 4.77 -40.438 -31.766 1 80.94 83 ASP A CA 1
ATOM 670 C C . ASP A 1 83 ? 5.695 -40.781 -32.938 1 80.94 83 ASP A C 1
ATOM 672 O O . ASP A 1 83 ? 5.277 -41.469 -33.875 1 80.94 83 ASP A O 1
ATOM 676 N N . MET B 1 1 ? -7.098 30.875 -3.152 1 64.88 1 MET B N 1
ATOM 677 C CA . MET B 1 1 ? -7.367 31.453 -1.836 1 64.88 1 MET B CA 1
ATOM 678 C C . MET B 1 1 ? -6.238 31.125 -0.863 1 64.88 1 MET B C 1
ATOM 680 O O . MET B 1 1 ? -5.77 29.984 -0.797 1 64.88 1 MET B O 1
ATOM 684 N N . LYS B 1 2 ? -5.535 32.156 -0.442 1 82.25 2 LYS B N 1
ATOM 685 C CA . LYS B 1 2 ? -4.488 32.062 0.571 1 82.25 2 LYS B CA 1
ATOM 686 C C . LYS B 1 2 ? -5.082 32.062 1.978 1 82.25 2 LYS B C 1
ATOM 688 O O . LYS B 1 2 ? -6 32.844 2.262 1 82.25 2 LYS B O 1
ATOM 693 N N . LYS B 1 3 ? -4.852 30.969 2.76 1 88.56 3 LYS B N 1
ATOM 694 C CA . LYS B 1 3 ? -5.383 30.828 4.113 1 88.56 3 LYS B CA 1
ATOM 695 C C . LYS B 1 3 ? -4.266 30.875 5.152 1 88.56 3 LYS B C 1
ATOM 697 O O . LYS B 1 3 ? -3.174 30.359 4.926 1 88.56 3 LYS B O 1
ATOM 702 N N . GLU B 1 4 ? -4.566 31.641 6.289 1 89.44 4 GLU B N 1
ATOM 703 C CA . GLU B 1 4 ? -3.67 31.688 7.445 1 89.44 4 GLU B CA 1
ATOM 704 C C . GLU B 1 4 ? -4.406 31.312 8.727 1 89.44 4 GLU B C 1
ATOM 706 O O . GLU B 1 4 ? -5.504 31.797 8.984 1 89.44 4 GLU B O 1
ATOM 711 N N . PHE B 1 5 ? -3.887 30.344 9.445 1 86.69 5 PHE B N 1
ATOM 712 C CA . PHE B 1 5 ? -4.543 30.031 10.703 1 86.69 5 PHE B CA 1
ATOM 713 C C . PHE B 1 5 ? -3.547 29.453 11.703 1 86.69 5 PHE B C 1
ATOM 715 O O . PHE B 1 5 ? -2.453 29.031 11.328 1 86.69 5 PHE B O 1
ATOM 722 N N . THR B 1 6 ? -3.959 29.531 12.938 1 88.44 6 THR B N 1
ATOM 723 C CA . THR B 1 6 ? -3.115 29.078 14.039 1 88.44 6 THR B CA 1
ATOM 724 C C . THR B 1 6 ? -3.436 27.641 14.414 1 88.44 6 THR B C 1
ATOM 726 O O . THR B 1 6 ? -4.605 27.281 14.57 1 88.44 6 THR B O 1
ATOM 729 N N . LEU B 1 7 ? -2.34 26.859 14.547 1 91.81 7 LEU B N 1
ATOM 730 C CA . LEU B 1 7 ? -2.447 25.453 14.922 1 91.81 7 LEU B CA 1
ATOM 73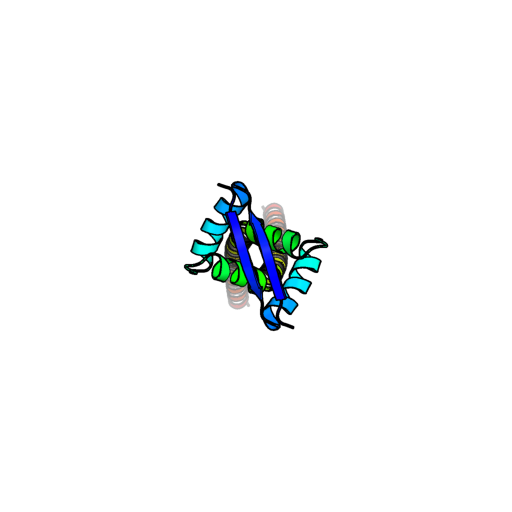1 C C . LEU B 1 7 ? -1.812 25.219 16.297 1 91.81 7 LEU B C 1
ATOM 733 O O . LEU B 1 7 ? -0.736 25.75 16.578 1 91.81 7 LEU B O 1
ATOM 737 N N . ARG B 1 8 ? -2.568 24.484 17.141 1 91.69 8 ARG B N 1
ATOM 738 C CA . ARG B 1 8 ? -2.061 24.078 18.453 1 91.69 8 ARG B CA 1
ATOM 739 C C . ARG B 1 8 ? -1.849 22.562 18.5 1 91.69 8 ARG B C 1
ATOM 741 O O . ARG B 1 8 ? -2.758 21.797 18.172 1 91.69 8 ARG B O 1
ATOM 748 N N . LEU B 1 9 ? -0.672 22.203 18.844 1 94.12 9 LEU B N 1
ATOM 749 C CA . LEU B 1 9 ? -0.309 20.781 18.891 1 94.12 9 LEU B CA 1
ATOM 750 C C . LEU B 1 9 ? 0.015 20.344 20.312 1 94.12 9 LEU B C 1
ATOM 752 O O . LEU B 1 9 ? 0.702 21.062 21.047 1 94.12 9 LEU B O 1
ATOM 756 N N . ASP B 1 10 ? -0.566 19.219 20.672 1 92.75 10 ASP B N 1
ATOM 757 C CA . ASP B 1 10 ? -0.198 18.625 21.953 1 92.75 10 ASP B CA 1
ATOM 758 C C . ASP B 1 10 ? 1.077 17.797 21.828 1 92.75 10 ASP B C 1
ATOM 760 O O . ASP B 1 10 ? 1.688 17.734 20.766 1 92.75 10 ASP B O 1
ATOM 764 N N . ASP B 1 11 ? 1.495 17.266 22.922 1 92.94 11 ASP B N 1
ATOM 765 C CA . ASP B 1 11 ? 2.768 16.547 22.984 1 92.94 11 ASP B CA 1
ATOM 766 C C . ASP B 1 11 ? 2.799 15.398 21.984 1 92.94 11 ASP B C 1
ATOM 768 O O . ASP B 1 11 ? 3.809 15.172 21.312 1 92.94 11 ASP B O 1
ATOM 772 N N . ALA B 1 12 ? 1.763 14.68 21.969 1 91.5 12 ALA B N 1
ATOM 773 C CA . ALA B 1 12 ? 1.694 13.531 21.078 1 91.5 12 ALA B CA 1
ATOM 774 C C . ALA B 1 12 ? 1.812 13.961 19.625 1 91.5 12 ALA B C 1
ATOM 776 O O . ALA B 1 12 ? 2.559 13.352 18.844 1 91.5 12 ALA B O 1
ATOM 777 N N . ALA B 1 13 ? 1.121 14.969 19.266 1 94.38 13 ALA B N 1
ATOM 778 C CA . ALA B 1 13 ? 1.171 15.484 17.906 1 94.38 13 ALA B CA 1
ATOM 779 C C . ALA B 1 13 ? 2.553 16.047 17.578 1 94.38 13 ALA B C 1
ATOM 781 O O . ALA B 1 13 ? 3.027 15.922 16.438 1 94.38 13 ALA B O 1
ATOM 782 N N . CYS B 1 14 ? 3.178 16.609 18.547 1 95.06 14 CYS B N 1
ATOM 783 C CA . CYS B 1 14 ? 4.52 17.156 18.344 1 95.06 14 CYS B CA 1
ATOM 784 C C . CYS B 1 14 ? 5.516 16.047 18.062 1 95.06 14 CYS B C 1
ATOM 786 O O . CYS B 1 14 ? 6.406 16.203 17.219 1 95.06 14 CYS B O 1
ATOM 788 N N . ALA B 1 15 ? 5.352 15.047 18.781 1 95.56 15 ALA B N 1
ATOM 789 C CA . ALA B 1 15 ? 6.219 13.898 18.531 1 95.56 15 ALA B CA 1
ATOM 790 C C . ALA B 1 15 ? 6.035 13.375 17.109 1 95.56 15 ALA B C 1
ATOM 792 O O . ALA B 1 15 ? 7.008 13.062 16.422 1 95.56 15 ALA B O 1
ATOM 793 N N . GLU B 1 16 ? 4.828 13.281 16.625 1 96.75 16 GLU B N 1
ATOM 794 C CA . GLU B 1 16 ? 4.527 12.82 15.273 1 96.75 16 GLU B CA 1
ATOM 795 C C . GLU B 1 16 ? 5.055 13.797 14.227 1 96.75 16 GLU B C 1
ATOM 797 O O . GLU B 1 16 ? 5.465 13.391 13.141 1 96.75 16 GLU B O 1
ATOM 802 N N . LEU B 1 17 ? 5.02 15.047 14.594 1 96.69 17 LEU B N 1
ATOM 803 C CA . LEU B 1 17 ? 5.543 16.062 13.688 1 96.69 17 LEU B CA 1
ATOM 804 C C . LEU B 1 17 ? 7.043 15.891 13.477 1 96.69 17 LEU B C 1
ATOM 806 O O . LEU B 1 17 ? 7.551 16.109 12.375 1 96.69 17 LEU B O 1
ATOM 810 N N . GLU B 1 18 ? 7.742 15.5 14.5 1 96.31 18 GLU B N 1
ATOM 811 C CA . GLU B 1 18 ? 9.172 15.219 14.359 1 96.31 18 GLU B CA 1
ATOM 812 C C . GLU B 1 18 ? 9.406 14.047 13.414 1 96.31 18 GLU B C 1
ATOM 814 O O . GLU B 1 18 ? 10.336 14.07 12.602 1 96.31 18 GLU B O 1
ATOM 819 N N . ASN B 1 19 ? 8.562 13.102 13.508 1 96.56 19 ASN B N 1
ATOM 820 C CA . ASN B 1 19 ? 8.641 11.977 12.57 1 96.56 19 ASN B CA 1
ATOM 821 C C . ASN B 1 19 ? 8.336 12.422 11.141 1 96.56 19 ASN B C 1
ATOM 823 O O . ASN B 1 19 ? 8.992 11.961 10.203 1 96.56 19 ASN B O 1
ATOM 827 N N . LEU B 1 20 ? 7.355 13.211 11.008 1 97.5 20 LEU B N 1
ATOM 828 C CA . LEU B 1 20 ? 6.973 13.727 9.695 1 97.5 20 LEU B CA 1
ATOM 829 C C . LEU B 1 20 ? 8.125 14.5 9.062 1 97.5 20 LEU B C 1
ATOM 831 O O . LEU B 1 20 ? 8.344 14.414 7.855 1 97.5 20 LEU B O 1
ATOM 835 N N . LYS B 1 21 ? 8.828 15.234 9.883 1 97.38 21 LYS B N 1
ATOM 836 C CA . LYS B 1 21 ? 9.992 15.953 9.375 1 97.38 21 LYS B CA 1
ATOM 837 C C . LYS B 1 21 ? 11.047 14.992 8.836 1 97.38 21 LYS B C 1
ATOM 839 O O . LYS B 1 21 ? 11.602 15.219 7.758 1 97.38 21 LYS B O 1
ATOM 844 N N . LYS B 1 22 ? 11.273 13.984 9.492 1 96.88 22 LYS B N 1
ATOM 845 C CA . LYS B 1 22 ? 12.234 12.977 9.047 1 96.88 22 LYS B CA 1
ATOM 846 C C . LYS B 1 22 ? 11.797 12.344 7.734 1 96.88 22 LYS B C 1
ATOM 848 O O . LYS B 1 22 ? 12.609 12.188 6.816 1 96.88 22 LYS B O 1
ATOM 853 N N . LEU B 1 23 ? 10.516 12.078 7.625 1 96.44 23 LEU B N 1
ATOM 854 C CA . LEU B 1 23 ? 9.969 11.391 6.461 1 96.44 23 LEU B CA 1
ATOM 855 C C . LEU B 1 23 ? 9.961 12.312 5.242 1 96.44 23 LEU B C 1
ATOM 857 O O . LEU B 1 23 ? 10.219 11.867 4.121 1 96.44 23 LEU B O 1
ATOM 861 N N . SER B 1 24 ? 9.617 13.492 5.523 1 97.19 24 SER B N 1
ATOM 862 C CA . SER B 1 24 ? 9.461 14.445 4.426 1 97.19 24 SER B CA 1
ATOM 863 C C . SER B 1 24 ? 10.805 15.047 4.023 1 97.19 24 SER B C 1
ATOM 865 O O . SER B 1 24 ? 10.93 15.625 2.943 1 97.19 24 SER B O 1
ATOM 867 N N . GLY B 1 25 ? 11.82 15.062 4.949 1 97.25 25 GLY B N 1
ATOM 868 C CA . GLY B 1 25 ? 13.102 15.711 4.723 1 97.25 25 GLY B CA 1
ATOM 869 C C . GLY B 1 25 ? 13.062 17.203 4.945 1 97.25 25 GLY B C 1
ATOM 870 O O . GLY B 1 25 ? 14.016 17.922 4.598 1 97.25 25 GLY B O 1
ATOM 871 N N . GLU B 1 26 ? 11.961 17.672 5.445 1 96.94 26 GLU B N 1
ATOM 872 C CA . GLU B 1 26 ? 11.805 19.109 5.688 1 96.94 26 GLU B CA 1
ATOM 873 C C . GLU B 1 26 ? 12.43 19.516 7.016 1 96.94 26 GLU B C 1
ATOM 875 O O . GLU B 1 26 ? 12.344 18.781 8 1 96.94 26 GLU B O 1
ATOM 880 N N . LYS B 1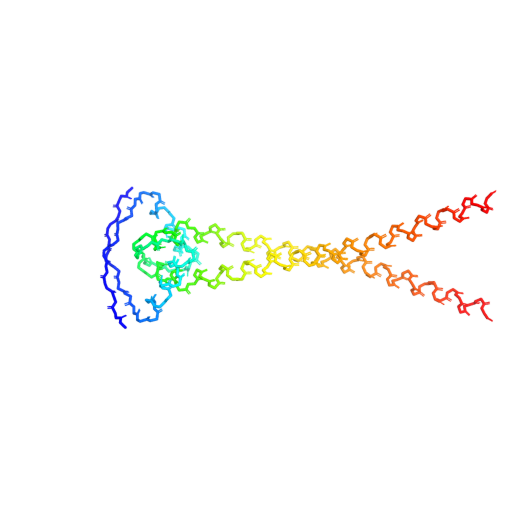 27 ? 12.867 20.719 7.094 1 95.31 27 LYS B N 1
ATOM 881 C CA . LYS B 1 27 ? 13.617 21.188 8.258 1 95.31 27 LYS B CA 1
ATOM 882 C C . LYS B 1 27 ? 12.703 21.938 9.227 1 95.31 27 LYS B C 1
ATOM 884 O O . LYS B 1 27 ? 12.984 22.016 10.422 1 95.31 27 LYS B O 1
ATOM 889 N N . THR B 1 28 ? 11.664 22.562 8.664 1 94.44 28 THR B N 1
ATOM 890 C CA . THR B 1 28 ? 10.781 23.344 9.523 1 94.44 28 THR B CA 1
ATOM 891 C C . THR B 1 28 ? 9.438 22.641 9.703 1 94.44 28 THR B C 1
ATOM 893 O O . THR B 1 28 ? 9.016 21.859 8.836 1 94.44 28 THR B O 1
ATOM 896 N N . ASP B 1 29 ? 8.805 22.953 10.781 1 93.56 29 ASP B N 1
ATOM 897 C CA . ASP B 1 29 ? 7.492 22.391 11.07 1 93.56 29 ASP B CA 1
ATOM 898 C C . ASP B 1 29 ? 6.484 22.75 9.984 1 93.56 29 ASP B C 1
ATOM 900 O O . ASP B 1 29 ? 5.75 21.875 9.5 1 93.56 29 ASP B O 1
ATOM 904 N N . ALA B 1 30 ? 6.434 23.984 9.617 1 92.75 30 ALA B N 1
ATOM 905 C CA . ALA B 1 30 ? 5.477 24.469 8.625 1 92.75 30 ALA B CA 1
ATOM 906 C C . ALA B 1 30 ? 5.637 23.719 7.301 1 92.75 30 ALA B C 1
ATOM 908 O O . ALA B 1 30 ? 4.648 23.328 6.676 1 92.75 30 ALA B O 1
ATOM 909 N N . LYS B 1 31 ? 6.871 23.531 6.914 1 94.81 31 LYS B N 1
ATOM 910 C CA . LYS B 1 31 ? 7.117 22.844 5.652 1 94.81 31 LYS B CA 1
ATOM 911 C C . LYS B 1 31 ? 6.73 21.375 5.746 1 94.81 31 LYS B C 1
ATOM 913 O O . LYS B 1 31 ? 6.207 20.797 4.785 1 94.81 31 LYS B O 1
ATOM 918 N N . ALA B 1 32 ? 6.992 20.734 6.848 1 96.31 32 ALA B N 1
ATOM 919 C CA . ALA B 1 32 ? 6.617 19.344 7.059 1 96.31 32 ALA B CA 1
ATOM 920 C C . ALA B 1 32 ? 5.102 19.172 7.031 1 96.31 32 ALA B C 1
ATOM 922 O O . ALA B 1 32 ? 4.59 18.219 6.438 1 96.31 32 ALA B O 1
ATOM 923 N N . ILE B 1 33 ? 4.418 20.078 7.668 1 96.06 33 ILE B N 1
ATOM 924 C CA . ILE B 1 33 ? 2.961 20.016 7.703 1 96.06 33 ILE B CA 1
ATOM 925 C C . ILE B 1 33 ? 2.402 20.219 6.297 1 96.06 33 ILE B C 1
ATOM 927 O O . ILE B 1 33 ? 1.505 19.484 5.871 1 96.06 33 ILE B O 1
ATOM 931 N N . ARG B 1 34 ? 2.924 21.156 5.551 1 94.88 34 ARG B N 1
ATOM 932 C CA . ARG B 1 34 ? 2.5 21.375 4.172 1 94.88 34 ARG B CA 1
ATOM 933 C C . ARG B 1 34 ? 2.74 20.125 3.326 1 94.88 34 ARG B C 1
ATOM 935 O O . ARG B 1 34 ? 1.932 19.797 2.459 1 94.88 34 ARG B O 1
ATOM 942 N N . PHE B 1 35 ? 3.836 19.5 3.562 1 96.81 35 PHE B N 1
ATOM 943 C CA . PHE B 1 35 ? 4.133 18.25 2.893 1 96.81 35 PHE B CA 1
ATOM 944 C C . PHE B 1 35 ? 3.023 17.234 3.133 1 96.81 35 PHE B C 1
ATOM 946 O O . PHE B 1 35 ? 2.535 16.594 2.191 1 96.81 35 PHE B O 1
ATOM 953 N N . ALA B 1 36 ? 2.658 17.031 4.367 1 97.31 36 ALA B N 1
ATOM 954 C CA . ALA B 1 36 ? 1.617 16.062 4.707 1 97.31 36 ALA B CA 1
ATOM 955 C C . ALA B 1 36 ? 0.293 16.438 4.043 1 97.31 36 ALA B C 1
ATOM 957 O O . ALA B 1 36 ? -0.392 15.562 3.492 1 97.31 36 ALA B O 1
ATOM 958 N N . ILE B 1 37 ? -0.052 17.672 4.117 1 96.88 37 ILE B N 1
ATOM 959 C CA . ILE B 1 37 ? -1.293 18.141 3.512 1 96.88 37 ILE B CA 1
ATOM 960 C C . ILE B 1 37 ? -1.286 17.828 2.018 1 96.88 37 ILE B C 1
ATOM 962 O O . ILE B 1 37 ? -2.273 17.328 1.478 1 96.88 37 ILE B O 1
ATOM 966 N N . GLN B 1 38 ? -0.2 18 1.367 1 96.25 38 GLN B N 1
ATOM 967 C CA . GLN B 1 38 ? -0.095 17.922 -0.086 1 96.25 38 GLN B CA 1
ATOM 968 C C . GLN B 1 38 ? 0.029 16.469 -0.544 1 96.25 38 GLN B C 1
ATOM 970 O O . GLN B 1 38 ? -0.312 16.141 -1.683 1 96.25 38 GLN B O 1
ATOM 975 N N . ASN B 1 39 ? 0.441 15.625 0.336 1 97.31 39 ASN B N 1
ATOM 976 C CA . ASN B 1 39 ? 0.827 14.297 -0.134 1 97.31 39 ASN B CA 1
ATOM 977 C C . ASN B 1 39 ? -0.054 13.211 0.473 1 97.31 39 ASN B C 1
ATOM 979 O O . ASN B 1 39 ? -0.045 12.07 0.01 1 97.31 39 ASN B O 1
ATOM 983 N N . TYR B 1 40 ? -0.8 13.516 1.476 1 98.06 40 TYR B N 1
ATOM 984 C CA . TYR B 1 40 ? -1.535 12.484 2.207 1 98.06 40 TYR B CA 1
ATOM 985 C C . TYR B 1 40 ? -2.514 11.758 1.29 1 98.06 40 TYR B C 1
ATOM 987 O O . TYR B 1 40 ? -2.561 10.531 1.275 1 98.06 40 TYR B O 1
ATOM 995 N N . ALA B 1 41 ? -3.297 12.508 0.563 1 97.25 41 ALA B N 1
ATOM 996 C CA . ALA B 1 41 ? -4.316 11.914 -0.298 1 97.25 41 ALA B CA 1
ATOM 997 C C . ALA B 1 41 ? -3.688 10.977 -1.324 1 97.25 41 ALA B C 1
ATOM 999 O O . ALA B 1 41 ? -4.164 9.852 -1.524 1 97.25 41 ALA B O 1
ATOM 1000 N N . THR B 1 42 ? -2.674 11.43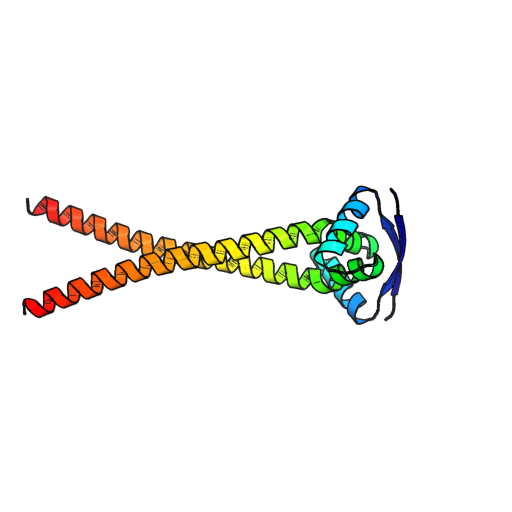 -1.962 1 97.5 42 THR B N 1
ATOM 1001 C CA . THR B 1 42 ? -1.983 10.617 -2.957 1 97.5 42 THR B CA 1
ATOM 1002 C C . THR B 1 42 ? -1.425 9.344 -2.324 1 97.5 42 THR B C 1
ATOM 1004 O O . THR B 1 42 ? -1.552 8.258 -2.891 1 97.5 42 THR B O 1
ATOM 1007 N N . LEU B 1 43 ? -0.796 9.477 -1.21 1 98.19 43 LEU B N 1
ATOM 1008 C CA . LEU B 1 43 ? -0.277 8.32 -0.496 1 98.19 43 LEU B CA 1
ATOM 1009 C C . LEU B 1 43 ? -1.398 7.34 -0.161 1 98.19 43 LEU B C 1
ATOM 1011 O O . LEU B 1 43 ? -1.23 6.125 -0.3 1 98.19 43 LEU B O 1
ATOM 1015 N N . ASN B 1 44 ? -2.477 7.875 0.308 1 98.12 44 ASN B N 1
ATOM 1016 C CA . ASN B 1 44 ? -3.641 7.051 0.615 1 98.12 44 ASN B CA 1
ATOM 1017 C C . ASN B 1 44 ? -4.137 6.301 -0.618 1 98.12 44 ASN B C 1
ATOM 1019 O O . ASN B 1 44 ? -4.422 5.105 -0.549 1 98.12 44 ASN B O 1
ATOM 1023 N N . ASP B 1 45 ? -4.254 6.902 -1.734 1 98 45 ASP B N 1
ATOM 1024 C CA . ASP B 1 45 ? -4.691 6.281 -2.982 1 98 45 ASP B CA 1
ATOM 1025 C C . ASP B 1 45 ? -3.734 5.172 -3.41 1 98 45 ASP B C 1
ATOM 1027 O O . ASP B 1 45 ? -4.168 4.094 -3.814 1 98 45 ASP B O 1
ATOM 1031 N N . ARG B 1 46 ? -2.461 5.492 -3.305 1 98.5 46 ARG B N 1
ATOM 1032 C CA . ARG B 1 46 ? -1.454 4.492 -3.643 1 98.5 46 ARG B CA 1
ATOM 1033 C C . ARG B 1 46 ? -1.562 3.277 -2.729 1 98.5 46 ARG B C 1
ATOM 1035 O O . ARG B 1 46 ? -1.441 2.139 -3.186 1 98.5 46 ARG B O 1
ATOM 1042 N N . TYR B 1 47 ? -1.774 3.594 -1.521 1 98.62 47 TYR B N 1
ATOM 1043 C CA . TYR B 1 47 ? -1.94 2.523 -0.546 1 98.62 47 TYR B CA 1
ATOM 1044 C C . TYR B 1 47 ? -3.125 1.636 -0.908 1 98.62 47 TYR B C 1
ATOM 1046 O O . TYR B 1 47 ? -3.006 0.408 -0.934 1 98.62 47 TYR B O 1
ATOM 1054 N N . ILE B 1 48 ? -4.227 2.203 -1.187 1 98.38 48 ILE B N 1
ATOM 1055 C CA . ILE B 1 48 ? -5.434 1.471 -1.565 1 98.38 48 ILE B CA 1
ATOM 1056 C C . ILE B 1 48 ? -5.16 0.644 -2.82 1 98.38 48 ILE B C 1
ATOM 1058 O O . ILE B 1 48 ? -5.531 -0.529 -2.891 1 98.38 48 ILE B O 1
ATOM 1062 N N . GLU B 1 49 ? -4.5 1.203 -3.77 1 98.5 49 GLU B N 1
ATOM 1063 C CA . GLU B 1 49 ? -4.168 0.503 -5.008 1 98.5 49 GLU B CA 1
ATOM 1064 C C . GLU B 1 49 ? -3.262 -0.694 -4.738 1 98.5 49 GLU B C 1
ATOM 1066 O O . GLU B 1 49 ? -3.438 -1.76 -5.332 1 98.5 49 GLU B O 1
ATOM 1071 N N . THR B 1 50 ? -2.326 -0.456 -3.838 1 98.69 50 THR B N 1
ATOM 1072 C CA . THR B 1 50 ? -1.418 -1.553 -3.52 1 98.69 50 THR B CA 1
ATOM 1073 C C . THR B 1 50 ? -2.162 -2.686 -2.816 1 98.69 50 THR B C 1
ATOM 1075 O O . THR B 1 50 ? -1.86 -3.861 -3.033 1 98.69 50 THR B O 1
ATOM 1078 N N . GLN B 1 51 ? -3.08 -2.359 -2.021 1 98.62 51 GLN B N 1
ATOM 1079 C CA . GLN B 1 51 ? -3.908 -3.385 -1.395 1 98.62 51 GLN B CA 1
ATOM 1080 C C . GLN B 1 51 ? -4.648 -4.207 -2.443 1 98.62 51 GLN B C 1
ATOM 1082 O O . GLN B 1 51 ? -4.746 -5.43 -2.324 1 98.62 51 GLN B O 1
ATOM 1087 N N . ARG B 1 52 ? -5.176 -3.586 -3.402 1 98.56 52 ARG B N 1
ATOM 1088 C CA . ARG B 1 52 ? -5.863 -4.266 -4.492 1 98.56 52 ARG B CA 1
ATOM 1089 C C . ARG B 1 52 ? -4.922 -5.203 -5.238 1 98.56 52 ARG B C 1
ATOM 1091 O O . ARG B 1 52 ? -5.297 -6.328 -5.582 1 98.56 52 ARG B O 1
ATOM 1098 N N . GLN B 1 53 ? -3.766 -4.738 -5.477 1 98.69 53 GLN B N 1
ATOM 1099 C CA . GLN B 1 53 ? -2.766 -5.547 -6.168 1 98.69 53 GLN B CA 1
ATOM 1100 C C . GLN B 1 53 ? -2.414 -6.793 -5.359 1 98.69 53 GLN B C 1
ATOM 1102 O O . GLN B 1 53 ? -2.27 -7.883 -5.918 1 98.69 53 GLN B O 1
ATOM 1107 N N . ILE B 1 54 ? -2.203 -6.629 -4.074 1 98.81 54 ILE B N 1
ATOM 1108 C CA . ILE B 1 54 ? -1.916 -7.773 -3.217 1 98.81 54 ILE B CA 1
ATOM 1109 C C . ILE B 1 54 ? -3.006 -8.828 -3.381 1 98.81 54 ILE B C 1
ATOM 1111 O O . ILE B 1 54 ? -2.711 -10.008 -3.586 1 98.81 54 ILE B O 1
ATOM 1115 N N . ARG B 1 55 ? -4.23 -8.375 -3.299 1 98.56 55 ARG B N 1
ATOM 1116 C CA . ARG B 1 55 ? -5.352 -9.297 -3.453 1 98.56 55 ARG B CA 1
ATOM 1117 C C . ARG B 1 55 ? -5.301 -10 -4.805 1 98.56 55 ARG B C 1
ATOM 1119 O O . ARG B 1 55 ? -5.488 -11.219 -4.887 1 98.56 55 ARG B O 1
ATOM 1126 N N . THR B 1 56 ? -5.062 -9.281 -5.824 1 98.69 56 THR B N 1
ATOM 1127 C CA . THR B 1 56 ? -5.008 -9.82 -7.18 1 98.69 56 THR B CA 1
ATOM 1128 C C . THR B 1 56 ? -3.939 -10.906 -7.289 1 98.69 56 THR B C 1
ATOM 1130 O O . THR B 1 56 ? -4.207 -12 -7.797 1 98.69 56 THR B O 1
ATOM 1133 N N . TRP B 1 57 ? -2.826 -10.656 -6.797 1 98.62 57 TRP B N 1
ATOM 1134 C CA . TRP B 1 57 ? -1.728 -11.602 -6.934 1 98.62 57 TRP B CA 1
ATOM 1135 C C . TRP B 1 57 ? -1.955 -12.828 -6.051 1 98.62 57 TRP B C 1
ATOM 1137 O O . TRP B 1 57 ? -1.62 -13.953 -6.438 1 98.62 57 TRP B O 1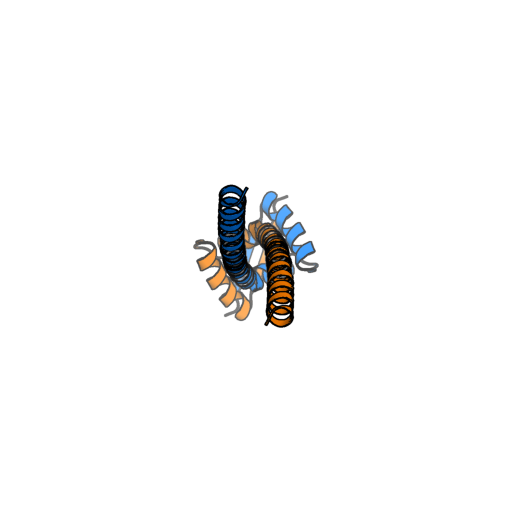
ATOM 1147 N N . LYS B 1 58 ? -2.443 -12.594 -4.891 1 98.62 58 LYS B N 1
ATOM 1148 C CA . LYS B 1 58 ? -2.822 -13.711 -4.035 1 98.62 58 LYS B CA 1
ATOM 1149 C C . LYS B 1 58 ? -3.816 -14.633 -4.738 1 98.62 58 LYS B C 1
ATOM 1151 O O . LYS B 1 58 ? -3.682 -15.859 -4.684 1 98.62 58 LYS B O 1
ATOM 1156 N N . ASP B 1 59 ? -4.785 -14.086 -5.383 1 98.69 59 ASP B N 1
ATOM 1157 C CA . ASP B 1 59 ? -5.805 -14.852 -6.098 1 98.69 59 ASP B CA 1
ATOM 1158 C C . ASP B 1 59 ? -5.195 -15.633 -7.258 1 98.69 59 ASP B C 1
ATOM 1160 O O . ASP B 1 59 ? -5.535 -16.797 -7.48 1 98.69 59 ASP B O 1
ATOM 1164 N N . LYS B 1 60 ? -4.371 -14.945 -7.969 1 98.62 60 LYS B N 1
ATOM 1165 C CA . LYS B 1 60 ? -3.699 -15.602 -9.086 1 98.62 60 LYS B CA 1
ATOM 1166 C C . LYS B 1 60 ? -2.869 -16.781 -8.602 1 98.62 60 LYS B C 1
ATOM 1168 O O . LYS B 1 60 ? -2.922 -17.875 -9.195 1 98.62 60 LYS B O 1
ATOM 1173 N N . TYR B 1 61 ? -2.1 -16.609 -7.594 1 98.75 61 TYR B N 1
ATOM 1174 C CA . TYR B 1 61 ? -1.275 -17.672 -7.027 1 98.75 61 TYR B CA 1
ATOM 1175 C C . TYR B 1 61 ? -2.139 -18.828 -6.539 1 98.75 61 TYR B C 1
ATOM 1177 O O . TYR B 1 61 ? -1.836 -19.984 -6.809 1 98.75 61 TYR B O 1
ATOM 1185 N N . ALA B 1 62 ? -3.137 -18.5 -5.82 1 98.62 62 ALA B N 1
ATOM 1186 C CA . ALA B 1 62 ? -4.031 -19.516 -5.27 1 98.62 62 ALA B CA 1
ATOM 1187 C C . ALA B 1 62 ? -4.68 -20.344 -6.379 1 98.62 62 ALA B C 1
ATOM 1189 O O . ALA B 1 62 ? -4.797 -21.562 -6.27 1 98.62 62 ALA B O 1
ATOM 1190 N N . ALA B 1 63 ? -5.141 -19.656 -7.383 1 98.75 63 ALA B N 1
ATOM 1191 C CA . ALA B 1 63 ? -5.777 -20.328 -8.508 1 98.75 63 ALA B CA 1
ATOM 1192 C C . ALA B 1 63 ? -4.809 -21.297 -9.188 1 98.75 63 ALA B C 1
ATOM 1194 O O . ALA B 1 63 ? -5.16 -22.438 -9.477 1 98.75 63 ALA B O 1
ATOM 1195 N N . LEU B 1 64 ? -3.629 -20.828 -9.391 1 98.56 64 LEU B N 1
ATOM 1196 C CA . LEU B 1 64 ? -2.621 -21.672 -10.031 1 98.56 64 LEU B CA 1
ATOM 1197 C C . LEU B 1 64 ? -2.238 -22.844 -9.125 1 98.56 64 LEU B C 1
ATOM 1199 O O . LEU B 1 64 ? -2.096 -23.969 -9.586 1 98.56 64 LEU B O 1
ATOM 1203 N N . ASN B 1 65 ? -2.045 -22.594 -7.902 1 98.56 65 ASN B N 1
ATOM 1204 C CA . ASN B 1 65 ? -1.699 -23.625 -6.926 1 98.56 65 ASN B CA 1
ATOM 1205 C C . ASN B 1 65 ? -2.771 -24.703 -6.844 1 98.56 65 ASN B C 1
ATOM 1207 O O . ASN B 1 65 ? -2.457 -25.891 -6.758 1 98.56 65 ASN B O 1
ATOM 1211 N N . LYS B 1 66 ? -3.971 -24.25 -6.871 1 98.75 66 LYS B N 1
ATOM 1212 C CA . LYS B 1 66 ? -5.082 -25.203 -6.855 1 98.75 66 LYS B CA 1
ATOM 1213 C C . LYS B 1 66 ? -5.074 -26.078 -8.109 1 98.75 66 LYS B C 1
ATOM 1215 O O . LYS B 1 66 ? -5.316 -27.281 -8.031 1 98.75 66 LYS B O 1
ATOM 1220 N N . ALA B 1 67 ? -4.855 -25.438 -9.195 1 98.25 67 ALA B N 1
ATOM 1221 C CA . ALA B 1 67 ? -4.773 -26.188 -10.445 1 98.25 67 ALA B CA 1
ATOM 1222 C C . ALA B 1 67 ? -3.656 -27.219 -10.391 1 98.25 67 ALA B C 1
ATOM 1224 O O . ALA B 1 67 ? -3.83 -28.359 -10.852 1 98.25 67 ALA B O 1
ATOM 1225 N N . VAL B 1 68 ? -2.576 -26.906 -9.812 1 98.44 68 VAL B N 1
ATOM 1226 C CA . VAL B 1 68 ? -1.445 -27.812 -9.656 1 98.44 68 VAL B CA 1
ATOM 1227 C C . VAL B 1 68 ? -1.828 -28.953 -8.719 1 98.44 68 VAL B C 1
ATOM 1229 O O . VAL B 1 68 ? -1.588 -30.125 -9.023 1 98.44 68 VAL B O 1
ATOM 1232 N N . ASP B 1 69 ? -2.424 -28.609 -7.664 1 98.19 69 ASP B N 1
ATOM 1233 C CA . ASP B 1 69 ? -2.859 -29.609 -6.703 1 98.19 69 ASP B CA 1
ATOM 1234 C C . ASP B 1 69 ? -3.828 -30.609 -7.348 1 98.19 69 ASP B C 1
ATOM 1236 O O . ASP B 1 69 ? -3.719 -31.812 -7.133 1 98.19 69 ASP B O 1
ATOM 1240 N N . ASP B 1 70 ? -4.793 -30.062 -8.055 1 98.12 70 ASP B N 1
ATOM 1241 C CA . ASP B 1 70 ? -5.773 -30.906 -8.734 1 98.12 70 ASP B CA 1
ATOM 1242 C C . ASP B 1 70 ? -5.09 -31.844 -9.719 1 98.12 70 ASP B C 1
ATOM 1244 O O . ASP B 1 70 ? -5.43 -33.031 -9.789 1 98.12 70 ASP B O 1
ATOM 1248 N N . TYR B 1 71 ? -4.168 -31.375 -10.406 1 96.62 71 TYR B N 1
ATOM 1249 C CA . TYR B 1 71 ? -3.408 -32.188 -11.359 1 96.62 71 TYR B CA 1
ATOM 1250 C C . TYR B 1 71 ? -2.637 -33.281 -10.648 1 96.62 71 TYR B C 1
ATOM 1252 O O . TYR B 1 71 ? -2.691 -34.438 -11.055 1 96.62 71 TYR B O 1
ATOM 1260 N N . LEU B 1 72 ? -1.945 -32.906 -9.602 1 96 72 LEU B N 1
ATOM 1261 C CA . LEU B 1 72 ? -1.142 -33.875 -8.852 1 96 72 LEU B CA 1
ATOM 1262 C C . LEU B 1 72 ? -2.023 -34.938 -8.219 1 96 72 LEU B C 1
ATOM 1264 O O . LEU B 1 72 ? -1.654 -36.125 -8.195 1 96 72 LEU B O 1
ATOM 1268 N N . SER B 1 73 ? -3.131 -34.562 -7.75 1 97.62 73 SER B N 1
ATOM 1269 C CA . SER B 1 73 ? -4.082 -35.5 -7.168 1 97.62 73 SER B CA 1
ATOM 1270 C C . SER B 1 73 ? -4.582 -36.5 -8.211 1 97.62 73 SER B C 1
ATOM 1272 O O . SER B 1 73 ? -4.695 -37.688 -7.934 1 97.62 73 SER B O 1
ATOM 1274 N N . SER B 1 74 ? -4.902 -36.031 -9.344 1 96.06 74 SER B N 1
ATOM 1275 C CA . SER B 1 74 ? -5.34 -36.875 -10.445 1 96.06 74 SER B CA 1
ATOM 1276 C C . SER B 1 74 ? -4.242 -37.844 -10.867 1 96.06 74 SER B C 1
ATOM 1278 O O . SER B 1 74 ? -4.508 -39 -11.141 1 96.06 74 SER B O 1
ATOM 1280 N N . PHE B 1 75 ? -3.027 -37.344 -10.844 1 91.5 75 PHE B N 1
ATOM 1281 C CA . PHE B 1 75 ? -1.883 -38.188 -11.211 1 91.5 75 PHE B CA 1
ATOM 1282 C C . PHE B 1 75 ? -1.662 -39.281 -10.18 1 91.5 75 PHE B C 1
ATOM 1284 O O . PHE B 1 75 ? -1.415 -40.438 -10.539 1 91.5 75 PHE B O 1
ATOM 1291 N N . GLU B 1 76 ? -1.805 -38.969 -8.961 1 95.12 76 GLU B N 1
ATOM 1292 C CA . GLU B 1 76 ? -1.664 -39.938 -7.887 1 95.12 76 GLU B CA 1
ATOM 1293 C C . GLU B 1 76 ? -2.754 -41.031 -7.961 1 95.12 76 GLU B C 1
ATOM 1295 O O . GLU B 1 76 ? -2.486 -42.188 -7.742 1 95.12 76 GLU B O 1
ATOM 1300 N N . ALA B 1 77 ? -3.938 -40.562 -8.242 1 95.31 77 ALA B N 1
ATOM 1301 C CA . ALA B 1 77 ? -5.051 -41.5 -8.391 1 95.31 77 ALA B CA 1
ATOM 1302 C C . ALA B 1 77 ? -4.805 -42.469 -9.547 1 95.31 77 ALA B C 1
ATOM 1304 O O . ALA B 1 77 ? -5.09 -43.656 -9.438 1 95.31 77 ALA B O 1
ATOM 1305 N N . LEU B 1 78 ? -4.285 -42.094 -10.617 1 91.5 78 LEU B N 1
ATOM 1306 C CA . LEU B 1 78 ? -3.963 -42.938 -11.773 1 91.5 78 LEU B CA 1
ATOM 1307 C C . LEU B 1 78 ? -2.891 -43.938 -11.422 1 91.5 78 LEU B C 1
ATOM 1309 O O . LEU B 1 78 ? -3.014 -45.125 -11.773 1 91.5 78 LEU B O 1
ATOM 1313 N N . LYS B 1 79 ? -1.9 -43.594 -10.719 1 93.5 79 LYS B N 1
ATOM 1314 C CA . LYS B 1 79 ? -0.814 -44.469 -10.297 1 93.5 79 LYS B CA 1
ATOM 1315 C C . LYS B 1 79 ? -1.331 -45.594 -9.406 1 93.5 79 LYS B C 1
ATOM 1317 O O . LYS B 1 79 ? -0.946 -46.75 -9.57 1 93.5 79 LYS B O 1
ATOM 1322 N N . LYS B 1 80 ? -2.184 -45.281 -8.633 1 95.31 80 LYS B N 1
ATOM 1323 C CA . LYS B 1 80 ? -2.754 -46.281 -7.711 1 95.31 80 LYS B CA 1
ATOM 1324 C C . LYS B 1 80 ? -3.619 -47.281 -8.453 1 95.31 80 LYS B C 1
ATOM 1326 O O . LYS B 1 80 ? -3.684 -48.438 -8.062 1 95.31 80 LYS B O 1
ATOM 1331 N N . ALA B 1 81 ? -4.18 -46.75 -9.391 1 94.19 81 ALA B N 1
ATOM 1332 C CA . ALA B 1 81 ? -5.074 -47.625 -10.156 1 94.19 81 ALA B CA 1
ATOM 1333 C C . ALA B 1 81 ? -4.285 -48.594 -11.039 1 94.19 81 ALA B C 1
ATOM 1335 O O . ALA B 1 81 ? -4.82 -49.594 -11.5 1 94.19 81 ALA B O 1
ATOM 1336 N N . THR B 1 82 ? -3.09 -48.375 -11.305 1 90.62 82 THR B N 1
ATOM 1337 C CA . THR B 1 82 ? -2.283 -49.188 -12.203 1 90.62 82 THR B CA 1
ATOM 1338 C C . THR B 1 82 ? -1.306 -50.062 -11.406 1 90.62 82 THR B C 1
ATOM 1340 O O . THR B 1 82 ? -0.604 -50.906 -11.977 1 90.62 82 THR B O 1
ATOM 1343 N N . ASP B 1 83 ? -1.023 -49.906 -10.266 1 80.25 83 ASP B N 1
ATOM 1344 C CA . ASP B 1 83 ? -0.281 -50.781 -9.359 1 80.25 83 ASP B CA 1
ATOM 1345 C C . ASP B 1 83 ? -1.156 -51.906 -8.852 1 80.25 83 ASP B C 1
ATOM 1347 O O . ASP B 1 83 ? -0.681 -53.031 -8.68 1 80.25 83 ASP B O 1
#

Radius of gyration: 26.26 Å; Cα contacts (8 Å, |Δi|>4): 153; chains: 2; bounding box: 28×83×57 Å

Solvent-accessible surface area (backbone atoms only — not comparable to full-atom values): 8852 Å² total; per-residue (Å²): 100,76,46,74,50,78,43,78,34,47,43,69,47,44,54,31,43,56,51,41,18,65,74,66,70,35,89,46,69,66,56,22,52,50,48,39,45,64,39,46,63,60,52,49,52,50,34,54,52,38,52,51,48,35,53,51,37,49,49,52,35,50,52,52,51,47,53,50,50,53,50,52,51,53,50,52,53,52,53,62,71,72,110,99,76,46,75,49,78,42,78,35,48,44,70,48,46,54,30,42,55,51,40,17,66,74,67,70,35,90,45,69,65,56,23,51,51,47,38,45,63,40,46,63,59,53,50,52,52,35,53,51,38,53,52,49,36,53,51,37,50,50,53,35,50,53,51,50,49,53,49,51,54,51,53,51,53,50,52,54,52,53,62,72,72,108

Organism: Bacteroides fragilis (strain ATCC 25285 / DSM 2151 / CCUG 4856 / JCM 11019 / LMG 10263 / NCTC 9343 / Onslow / VPI 2553 / EN-2) (NCBI:txid272559)